Protein AF-A0A3B6GRS8-F1 (afdb_monomer)

Foldseek 3Di:
DVVVVVVVVVVVVVVVVVVVVVVVVVLLVLLLVLLVQLCPFVLLQFFPPHDPDDDDCPGPNLVSLLVDPNVVSNVVVQDPVNVNGGDPVSVCNSNVVSNVVVD

InterPro domains:
  IPR016140 Bifunctional inhibitor/plant lipid transfer protein/seed storage helical domain [PF14368] (27-86)

Mean predicted aligned error: 9.1 Å

Radius of gyration: 19.89 Å; Cα contacts (8 Å, |Δi|>4): 77; chains: 1; bounding box: 48×24×59 Å

Solvent-accessible surface area (backbone atoms only — not comparable to full-atom values): 5773 Å² total; per-residue (Å²): 133,63,65,65,58,54,49,50,52,52,51,50,53,50,53,50,50,54,51,49,51,54,50,49,53,50,53,52,53,50,14,49,50,51,42,51,50,46,57,66,57,28,36,64,46,24,26,60,93,40,69,97,54,80,76,56,76,88,38,68,34,39,51,54,63,54,68,51,87,37,64,74,60,19,63,74,62,58,45,75,72,51,56,71,44,43,28,67,71,40,41,53,48,55,52,51,59,43,58,57,74,78,114

Sequence (103 aa):
MASSKVMWVFCLLALLAFTSCSYHVRAEDHATKEKNEVMEYCKRYIFKNYGDQFPDPHRKCCQTVRESRHIHAMCQKFTHADLHKISLAKWAHVTYWFHRSRL

Structure (mmCIF, N/CA/C/O backbone):
data_AF-A0A3B6GRS8-F1
#
_entry.id   AF-A0A3B6GRS8-F1
#
loop_
_atom_site.group_PDB
_atom_site.id
_atom_site.type_symbol
_atom_site.label_atom_id
_atom_site.label_alt_id
_atom_site.label_comp_id
_atom_site.label_asym_id
_atom_site.label_entity_id
_atom_site.label_seq_id
_atom_site.pdbx_PDB_ins_code
_atom_site.Cartn_x
_atom_site.Cartn_y
_atom_site.Cartn_z
_atom_site.occupancy
_atom_site.B_iso_or_equiv
_atom_site.auth_seq_id
_atom_site.auth_comp_id
_atom_site.auth_asym_id
_atom_site.auth_atom_id
_atom_site.pdbx_PDB_model_num
ATOM 1 N N . MET A 1 1 ? -30.855 -14.911 42.870 1.00 51.75 1 MET A N 1
ATOM 2 C CA . MET A 1 1 ? -29.377 -14.984 42.740 1.00 51.75 1 MET A CA 1
ATOM 3 C C . MET A 1 1 ? -28.885 -15.244 41.298 1.00 51.75 1 MET A C 1
ATOM 5 O O . MET A 1 1 ? -27.698 -15.472 41.105 1.00 51.75 1 MET A O 1
ATOM 9 N N . ALA A 1 2 ? -29.755 -15.178 40.274 1.00 59.25 2 ALA A N 1
ATOM 10 C CA . ALA A 1 2 ? -29.374 -15.352 38.862 1.00 59.25 2 ALA A CA 1
ATOM 11 C C . ALA A 1 2 ? -28.991 -14.028 38.166 1.00 59.25 2 ALA A C 1
ATOM 13 O O . ALA A 1 2 ? -28.170 -14.013 37.255 1.00 59.25 2 ALA A O 1
ATOM 14 N N . SER A 1 3 ? -29.531 -12.903 38.641 1.00 62.69 3 SER A N 1
ATOM 15 C CA . SER A 1 3 ? -29.437 -11.598 37.979 1.00 62.69 3 SER A CA 1
ATOM 16 C C . SER A 1 3 ? -28.032 -10.980 38.003 1.00 62.69 3 SER A C 1
ATOM 18 O O . SER A 1 3 ? -27.646 -10.319 37.046 1.00 62.69 3 SER A O 1
ATOM 20 N N . SER A 1 4 ? -27.233 -11.225 39.052 1.00 71.44 4 SER A N 1
ATOM 21 C CA . SER A 1 4 ? -25.862 -10.690 39.149 1.00 71.44 4 SER A CA 1
ATOM 22 C C . SER A 1 4 ? -24.894 -11.373 38.182 1.00 71.44 4 SER A C 1
ATOM 24 O O . SER A 1 4 ? -24.056 -10.711 37.579 1.00 71.44 4 SER A O 1
ATOM 26 N N . LYS A 1 5 ? -25.045 -12.689 37.988 1.00 71.19 5 LYS A N 1
ATOM 27 C CA . LYS A 1 5 ? -24.245 -13.477 37.040 1.00 71.19 5 LYS A CA 1
ATOM 28 C C . LYS A 1 5 ? -24.554 -13.084 35.601 1.00 71.19 5 LYS A C 1
ATOM 30 O O . LYS A 1 5 ? -23.639 -12.869 34.817 1.00 71.19 5 LYS A O 1
ATOM 35 N N . VAL A 1 6 ? -25.839 -12.929 35.285 1.00 78.38 6 VAL A N 1
ATOM 36 C CA . VAL A 1 6 ? -26.294 -12.486 33.963 1.00 78.38 6 VAL A CA 1
ATOM 37 C C . VAL A 1 6 ? -25.793 -11.069 33.665 1.00 78.38 6 VAL A C 1
ATOM 39 O O . VAL A 1 6 ? -25.218 -10.843 32.605 1.00 78.38 6 VAL A O 1
ATOM 42 N N . MET A 1 7 ? -25.906 -10.138 34.618 1.00 84.38 7 MET A N 1
ATOM 43 C CA . MET A 1 7 ? -25.392 -8.773 34.457 1.00 84.38 7 MET A CA 1
ATOM 44 C C . MET A 1 7 ? -23.873 -8.736 34.246 1.00 84.38 7 MET A C 1
ATOM 46 O O . MET A 1 7 ? -23.398 -8.012 33.379 1.00 84.38 7 MET A O 1
ATOM 50 N N . TRP A 1 8 ? -23.111 -9.556 34.973 1.00 84.00 8 TRP A N 1
ATOM 51 C CA . TRP A 1 8 ? -21.660 -9.629 34.800 1.00 84.00 8 TRP A CA 1
ATOM 52 C C . TRP A 1 8 ? -21.260 -10.163 33.418 1.00 84.00 8 TRP A C 1
ATOM 54 O O . TRP A 1 8 ? -20.380 -9.596 32.774 1.00 84.00 8 TRP A O 1
ATOM 64 N N . VAL A 1 9 ? -21.954 -11.192 32.919 1.00 88.31 9 VAL A N 1
ATOM 65 C CA . VAL A 1 9 ? -21.744 -11.713 31.558 1.00 88.31 9 VAL A CA 1
ATOM 66 C C . VAL A 1 9 ? -22.053 -10.642 30.508 1.00 88.31 9 VAL A C 1
ATOM 68 O O . VAL A 1 9 ? -21.249 -10.439 29.601 1.00 88.31 9 VAL A O 1
ATOM 71 N N . PHE A 1 10 ? -23.156 -9.902 30.651 1.00 84.12 10 PHE A N 1
ATOM 72 C CA . PHE A 1 10 ? -23.469 -8.788 29.749 1.00 84.12 10 PHE A CA 1
ATOM 73 C C . PHE A 1 10 ? -22.417 -7.673 29.802 1.00 84.12 10 PHE A C 1
ATOM 75 O O . PHE A 1 10 ? -22.018 -7.171 28.753 1.00 84.12 10 PHE A O 1
ATOM 82 N N . CYS A 1 11 ? -21.913 -7.321 30.988 1.00 85.62 11 CYS A N 1
ATOM 83 C CA . CYS A 1 11 ? -20.825 -6.352 31.126 1.00 85.62 11 CYS A CA 1
ATOM 84 C C . CYS A 1 11 ? -19.540 -6.822 30.430 1.00 85.62 11 CYS A C 1
ATOM 86 O O . CYS A 1 11 ? -18.908 -6.033 29.731 1.00 85.62 11 CYS A O 1
ATOM 88 N N . LEU A 1 12 ? -19.164 -8.096 30.570 1.00 88.81 12 LEU A N 1
ATOM 89 C CA . LEU A 1 12 ? -17.996 -8.649 29.882 1.00 88.81 12 LEU A CA 1
ATOM 90 C C . LEU A 1 12 ? -18.166 -8.645 28.361 1.00 88.81 12 LEU A C 1
ATOM 92 O O . LEU A 1 12 ? -17.242 -8.262 27.649 1.00 88.81 12 LEU A O 1
ATOM 96 N N . LEU A 1 13 ? -19.346 -9.022 27.862 1.00 88.62 13 LEU A N 1
ATOM 97 C CA . LEU A 1 13 ? -19.649 -8.986 26.430 1.00 88.62 13 LEU A CA 1
ATOM 98 C C . LEU A 1 13 ? -19.590 -7.559 25.877 1.00 88.62 13 LEU A C 1
ATOM 100 O O . LEU A 1 13 ? -19.003 -7.340 24.819 1.00 88.62 13 LEU A O 1
ATOM 104 N N . ALA A 1 14 ? -20.129 -6.582 26.610 1.00 85.12 14 ALA A N 1
ATOM 105 C CA . ALA A 1 14 ? -20.045 -5.176 26.233 1.00 85.12 14 ALA A CA 1
ATOM 106 C C . ALA A 1 14 ? -18.585 -4.693 26.186 1.00 85.12 14 ALA A C 1
ATOM 108 O O . ALA A 1 14 ? -18.166 -4.110 25.189 1.00 85.12 14 ALA A O 1
ATOM 109 N N . LEU A 1 15 ? -17.779 -4.988 27.213 1.00 85.44 15 LEU A N 1
ATOM 110 C CA . LEU A 1 15 ? -16.356 -4.631 27.247 1.00 85.44 15 LEU A CA 1
ATOM 111 C C . LEU A 1 15 ? -15.565 -5.279 26.103 1.00 85.44 15 LEU A C 1
ATOM 113 O O . LEU A 1 15 ? -14.735 -4.614 25.483 1.00 85.44 15 LEU A O 1
ATOM 117 N N . LEU A 1 16 ? -15.838 -6.546 25.783 1.00 83.31 16 LEU A N 1
ATOM 118 C CA . LEU A 1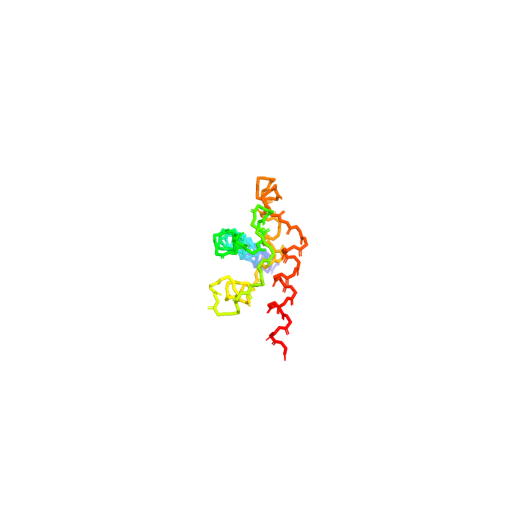 16 ? -15.224 -7.239 24.649 1.00 83.31 16 LEU A CA 1
ATOM 119 C C . LEU A 1 16 ? -15.605 -6.583 23.318 1.00 83.31 16 LEU A C 1
ATOM 121 O O . LEU A 1 16 ? -14.726 -6.344 22.489 1.00 83.31 16 LEU A O 1
ATOM 125 N N . ALA A 1 17 ? -16.880 -6.233 23.135 1.00 81.62 17 ALA A N 1
ATOM 126 C CA . ALA A 1 17 ? -17.358 -5.546 21.939 1.00 81.62 17 ALA A CA 1
ATOM 127 C C . ALA A 1 17 ? -16.695 -4.16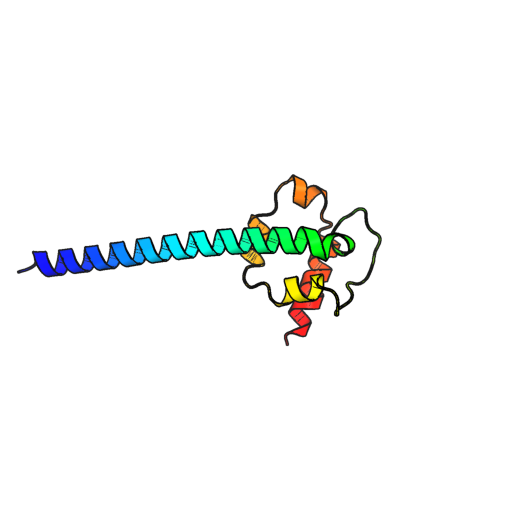8 21.772 1.00 81.62 17 ALA A C 1
ATOM 129 O O . ALA A 1 17 ? -16.145 -3.878 20.711 1.00 81.62 17 ALA A O 1
ATOM 130 N N . PHE A 1 18 ? -16.648 -3.348 22.828 1.00 77.12 18 PHE A N 1
ATOM 131 C CA . PHE A 1 18 ? -15.982 -2.039 22.786 1.00 77.12 18 PHE A CA 1
ATOM 132 C C . PHE A 1 18 ? -14.481 -2.152 22.509 1.00 77.12 18 PHE A C 1
ATOM 134 O O . PHE A 1 18 ? -13.931 -1.372 21.726 1.00 77.12 18 PHE A O 1
ATOM 141 N N . THR A 1 19 ? -13.815 -3.134 23.119 1.00 76.31 19 THR A N 1
ATOM 142 C CA . THR A 1 19 ? -12.383 -3.384 22.904 1.00 76.31 19 THR A CA 1
ATOM 143 C C . THR A 1 19 ? -12.113 -3.826 21.465 1.00 76.31 19 THR A C 1
ATOM 145 O O . THR A 1 19 ? -11.183 -3.325 20.834 1.00 76.31 19 THR A O 1
ATOM 148 N N . SER A 1 20 ? -12.958 -4.706 20.918 1.00 74.62 20 SER A N 1
ATOM 149 C CA . SER A 1 20 ? -12.883 -5.169 19.530 1.00 74.62 20 SER A CA 1
ATOM 150 C C . SER A 1 20 ? -13.109 -4.032 18.530 1.00 74.62 20 SER A C 1
ATOM 152 O O . SER A 1 20 ? -12.288 -3.841 17.633 1.00 74.62 20 SER A O 1
ATOM 154 N N . CYS A 1 21 ? -14.146 -3.210 18.724 1.00 66.69 21 CYS A N 1
ATOM 155 C CA . CYS A 1 21 ? -14.398 -2.041 17.881 1.00 66.69 21 CYS A CA 1
ATOM 156 C C . CYS A 1 21 ? -13.235 -1.044 17.930 1.00 66.69 21 CYS A C 1
ATOM 158 O O . CYS A 1 21 ? -12.781 -0.576 16.891 1.00 66.69 21 CYS A O 1
ATOM 160 N N . SER A 1 22 ? -12.702 -0.761 19.122 1.00 74.69 22 SER A N 1
ATOM 161 C CA . SER A 1 22 ? -11.560 0.149 19.284 1.00 74.69 22 SER A CA 1
ATOM 162 C C . SER A 1 22 ? -10.302 -0.377 18.590 1.00 74.69 22 SER A C 1
ATOM 164 O O . SER A 1 22 ? -9.548 0.389 17.989 1.00 74.69 22 SER A O 1
ATOM 166 N N . TYR A 1 23 ? -10.069 -1.690 18.658 1.00 76.44 23 TYR A N 1
ATOM 167 C CA . TYR A 1 23 ? -8.978 -2.342 17.942 1.00 76.44 23 TYR A CA 1
ATOM 168 C C . TYR A 1 23 ? -9.163 -2.257 16.423 1.00 76.44 23 TYR A C 1
ATOM 170 O O . TYR A 1 23 ? -8.211 -1.925 15.719 1.00 76.44 23 TYR A O 1
ATOM 178 N N . HIS A 1 24 ? -10.381 -2.496 15.927 1.00 76.00 24 HIS A N 1
ATOM 179 C CA . HIS A 1 24 ? -10.702 -2.387 14.505 1.00 76.00 24 HIS A CA 1
ATOM 180 C C . HIS A 1 24 ? -10.447 -0.973 13.979 1.00 76.00 24 HIS A C 1
ATOM 182 O O . HIS A 1 24 ? -9.714 -0.814 13.009 1.00 76.00 24 HIS A O 1
ATOM 188 N N . VAL A 1 25 ? -10.961 0.054 14.665 1.00 76.81 25 VAL A N 1
ATOM 189 C CA . VAL A 1 25 ? -10.746 1.462 14.288 1.00 76.81 25 VAL A CA 1
ATOM 190 C C . VAL A 1 25 ? -9.253 1.792 14.228 1.00 76.81 25 VAL A C 1
ATOM 192 O O . VAL A 1 25 ? -8.787 2.345 13.235 1.00 76.81 25 VAL A O 1
ATOM 195 N N . ARG A 1 26 ? -8.462 1.372 15.228 1.00 78.75 26 ARG A N 1
ATOM 196 C CA . ARG A 1 26 ? -7.001 1.558 15.182 1.00 78.75 26 ARG A CA 1
ATOM 197 C C . ARG A 1 26 ? -6.365 0.840 13.997 1.00 78.75 26 ARG A C 1
ATOM 199 O O . ARG A 1 26 ? -5.510 1.418 13.335 1.00 78.75 26 ARG A O 1
ATOM 206 N N . ALA A 1 27 ? -6.746 -0.406 13.725 1.00 78.62 27 ALA A N 1
ATOM 207 C CA . ALA A 1 27 ? -6.214 -1.157 12.591 1.00 78.62 27 ALA A CA 1
ATOM 208 C C . ALA A 1 27 ? -6.543 -0.477 11.249 1.00 78.62 27 ALA A C 1
ATOM 210 O O . ALA A 1 27 ? -5.697 -0.454 10.356 1.00 78.62 27 ALA A O 1
ATOM 211 N N . GLU A 1 28 ? -7.729 0.124 11.117 1.00 85.50 28 GLU A N 1
ATOM 212 C CA . GLU A 1 28 ? -8.116 0.904 9.939 1.00 85.50 28 GLU A CA 1
ATOM 213 C C . GLU A 1 28 ? -7.312 2.200 9.784 1.00 85.50 28 GLU A C 1
ATOM 215 O O . GLU A 1 28 ? -6.871 2.514 8.671 1.00 85.50 28 GLU A O 1
ATOM 220 N N . ASP A 1 29 ? -7.070 2.922 10.879 1.00 86.88 29 ASP A N 1
ATOM 221 C CA . ASP A 1 29 ? -6.217 4.115 10.885 1.00 86.88 29 ASP A CA 1
ATOM 222 C C . ASP A 1 29 ? -4.775 3.761 10.500 1.00 86.88 29 ASP A C 1
ATOM 224 O O . ASP A 1 29 ? -4.169 4.413 9.645 1.00 86.88 29 ASP A O 1
ATOM 228 N N . HIS A 1 30 ? -4.235 2.678 11.069 1.00 88.19 30 HIS A N 1
ATOM 229 C CA . HIS A 1 30 ? -2.907 2.171 10.729 1.00 88.19 30 HIS A CA 1
ATOM 230 C C . HIS A 1 30 ? -2.815 1.757 9.257 1.00 88.19 30 HIS A C 1
ATOM 232 O O . HIS A 1 30 ? -1.878 2.167 8.576 1.00 88.19 30 HIS A O 1
ATOM 238 N N . ALA A 1 31 ? -3.804 1.027 8.734 1.00 88.12 31 ALA A N 1
ATOM 239 C CA . ALA A 1 31 ? -3.853 0.642 7.324 1.00 88.12 31 ALA A CA 1
ATOM 240 C C . ALA A 1 31 ? -3.904 1.861 6.387 1.00 88.12 31 ALA A C 1
ATOM 242 O O . ALA A 1 31 ? -3.246 1.884 5.345 1.00 88.12 31 ALA A O 1
ATOM 243 N N . THR A 1 32 ? -4.651 2.901 6.766 1.00 90.75 32 THR A N 1
ATOM 244 C CA . THR A 1 32 ? -4.741 4.153 6.000 1.00 90.75 32 THR A CA 1
ATOM 245 C C . THR A 1 32 ? -3.418 4.918 6.021 1.00 90.75 32 THR A C 1
ATOM 247 O O . THR A 1 32 ? -2.988 5.454 4.996 1.00 90.75 32 THR A O 1
ATOM 250 N N . LYS A 1 33 ? -2.735 4.941 7.169 1.00 91.31 33 LYS A N 1
ATOM 251 C CA . LYS A 1 3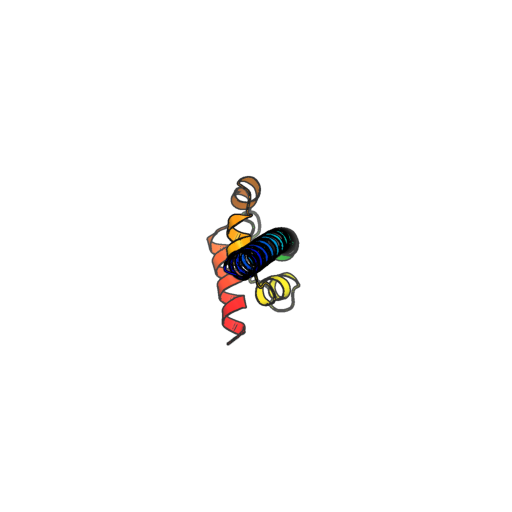3 ? -1.404 5.537 7.298 1.00 91.31 33 LYS A CA 1
ATOM 252 C C . LYS A 1 33 ? -0.373 4.796 6.444 1.00 91.31 33 LYS A C 1
ATOM 254 O O . LYS A 1 33 ? 0.301 5.436 5.639 1.00 91.31 33 LYS A O 1
ATOM 259 N N . GLU A 1 34 ? -0.301 3.470 6.556 1.00 89.94 34 GLU A N 1
ATOM 260 C CA . GLU A 1 34 ? 0.609 2.635 5.758 1.00 89.94 34 GL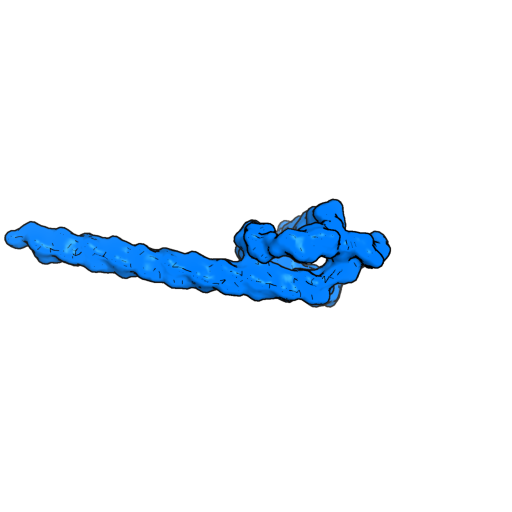U A CA 1
ATOM 261 C C . GLU A 1 34 ? 0.352 2.815 4.252 1.00 89.94 34 GLU A C 1
ATOM 263 O O . GLU A 1 34 ? 1.302 2.991 3.488 1.00 89.94 34 GLU A O 1
ATOM 268 N N . LYS A 1 35 ? -0.920 2.897 3.823 1.00 92.00 35 LYS A N 1
ATOM 269 C CA . LYS A 1 35 ? -1.287 3.223 2.432 1.00 92.00 35 LYS A CA 1
ATOM 270 C C . LYS A 1 35 ? -0.615 4.509 1.968 1.00 92.00 35 LYS A C 1
ATOM 272 O O . LYS A 1 35 ? -0.025 4.548 0.892 1.00 92.00 35 LYS A O 1
ATOM 277 N N . ASN A 1 36 ? -0.738 5.577 2.751 1.00 92.62 36 ASN A N 1
ATOM 278 C CA . ASN A 1 36 ? -0.213 6.886 2.378 1.00 92.62 36 ASN A CA 1
ATOM 279 C C . ASN A 1 36 ? 1.322 6.889 2.339 1.00 92.62 36 ASN A C 1
ATOM 281 O O . ASN A 1 36 ? 1.906 7.469 1.425 1.00 92.62 36 ASN A O 1
ATOM 285 N N . GLU A 1 37 ? 1.975 6.193 3.270 1.00 92.06 37 GLU A N 1
ATOM 286 C CA . GLU A 1 37 ? 3.433 6.030 3.275 1.00 92.06 37 GLU A CA 1
ATOM 287 C C . GLU A 1 37 ? 3.928 5.235 2.061 1.00 92.06 37 GLU A C 1
ATOM 289 O O . GLU A 1 37 ? 4.885 5.648 1.407 1.00 92.06 37 GLU A O 1
ATOM 294 N N . VAL A 1 38 ? 3.248 4.142 1.700 1.00 90.06 38 VAL A N 1
ATOM 295 C CA . VAL A 1 38 ? 3.538 3.380 0.476 1.00 90.06 38 VAL A CA 1
ATOM 296 C C . VAL A 1 38 ? 3.348 4.259 -0.756 1.00 90.06 38 VAL A C 1
ATOM 298 O O . VAL A 1 38 ? 4.232 4.317 -1.611 1.00 90.06 38 VAL A O 1
ATOM 301 N N . MET A 1 39 ? 2.235 4.987 -0.844 1.00 91.19 39 MET A N 1
ATOM 302 C CA . MET A 1 39 ? 1.974 5.887 -1.968 1.00 91.19 39 MET A CA 1
ATOM 303 C C . MET A 1 39 ? 3.046 6.966 -2.112 1.00 91.19 39 MET A C 1
ATOM 305 O O . MET A 1 39 ? 3.382 7.320 -3.237 1.00 91.19 39 MET A O 1
ATOM 309 N N . GLU A 1 40 ? 3.615 7.462 -1.014 1.00 91.75 40 GLU A N 1
ATOM 310 C CA . GLU A 1 40 ? 4.646 8.498 -1.067 1.00 91.75 40 GLU A CA 1
ATOM 311 C C . GLU A 1 40 ? 6.047 7.932 -1.338 1.00 91.75 40 GLU A C 1
ATOM 313 O O . GLU A 1 40 ? 6.752 8.401 -2.236 1.00 91.75 40 GLU A O 1
ATOM 318 N N . TYR A 1 41 ? 6.461 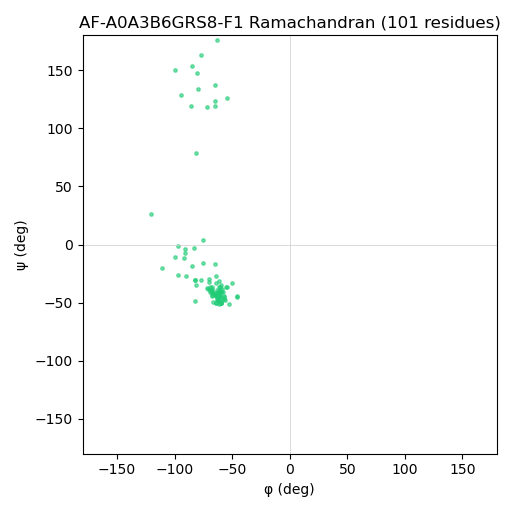6.898 -0.603 1.00 89.75 41 TYR A N 1
ATOM 319 C CA . TYR A 1 41 ? 7.825 6.370 -0.678 1.00 89.75 41 TYR A CA 1
ATOM 320 C C . TYR A 1 41 ? 8.035 5.404 -1.841 1.00 89.75 41 TYR A C 1
ATOM 322 O O . TYR A 1 41 ? 9.135 5.350 -2.398 1.00 89.75 41 TYR A O 1
ATOM 330 N N . CYS A 1 42 ? 6.997 4.670 -2.245 1.00 88.19 42 CYS A N 1
ATOM 331 C CA . CYS A 1 42 ? 7.074 3.680 -3.314 1.00 88.19 42 CYS A CA 1
ATOM 332 C C . CYS A 1 42 ? 6.611 4.194 -4.679 1.00 88.19 42 CYS A C 1
ATOM 334 O O . CYS A 1 42 ? 6.721 3.442 -5.646 1.00 88.19 42 CYS A O 1
ATOM 336 N N . LYS A 1 43 ? 6.154 5.452 -4.814 1.00 89.56 43 LYS A N 1
ATOM 337 C CA . LYS A 1 43 ? 5.598 5.999 -6.074 1.00 89.56 43 LYS A CA 1
ATOM 338 C C . LYS A 1 43 ? 6.417 5.685 -7.322 1.00 89.56 43 LYS A C 1
ATOM 340 O O . LYS A 1 43 ? 5.858 5.253 -8.322 1.00 89.56 43 LYS A O 1
ATOM 345 N N . ARG A 1 44 ? 7.746 5.821 -7.252 1.00 86.88 44 ARG A N 1
ATOM 346 C CA . ARG A 1 44 ? 8.646 5.547 -8.389 1.00 86.88 44 ARG A CA 1
ATOM 347 C C . ARG A 1 44 ? 8.651 4.085 -8.835 1.00 86.88 44 ARG A C 1
ATOM 349 O O . ARG A 1 44 ? 8.929 3.817 -9.995 1.00 86.88 44 ARG A O 1
ATOM 356 N N . TYR A 1 45 ? 8.357 3.167 -7.922 1.00 86.25 45 TYR A N 1
ATOM 357 C CA . TYR A 1 45 ? 8.376 1.733 -8.178 1.00 86.25 45 TYR A CA 1
ATOM 358 C C . TYR A 1 45 ? 7.003 1.181 -8.506 1.00 86.25 45 TYR A C 1
ATOM 360 O O . TYR A 1 45 ? 6.940 0.173 -9.186 1.00 86.25 45 TYR A O 1
ATOM 368 N N . ILE A 1 46 ? 5.920 1.813 -8.044 1.00 88.56 46 ILE A N 1
ATOM 369 C CA . ILE A 1 46 ? 4.569 1.248 -8.159 1.00 88.56 46 ILE A CA 1
ATOM 370 C C . ILE A 1 46 ? 3.680 2.012 -9.142 1.00 88.56 46 ILE A C 1
ATOM 372 O O . ILE A 1 46 ? 2.698 1.445 -9.605 1.00 88.56 46 ILE A O 1
ATOM 376 N N . PHE A 1 47 ? 3.973 3.273 -9.485 1.00 91.19 47 PHE A N 1
ATOM 377 C CA . PHE A 1 47 ? 3.125 4.033 -10.411 1.00 91.19 47 PHE A CA 1
ATOM 378 C C . PHE A 1 47 ? 3.398 3.677 -11.877 1.00 91.19 47 PHE A C 1
ATOM 380 O O . PHE A 1 47 ? 4.529 3.407 -12.277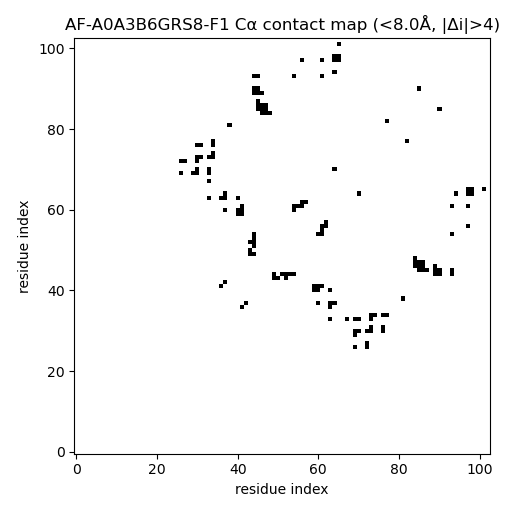 1.00 91.19 47 PHE A O 1
ATOM 387 N N . LYS A 1 48 ? 2.343 3.740 -12.696 1.00 89.62 48 LYS A N 1
ATOM 388 C CA . LYS A 1 48 ? 2.364 3.425 -14.136 1.00 89.62 48 LYS A CA 1
ATOM 389 C C . LYS A 1 48 ? 3.311 4.321 -14.935 1.00 89.62 48 LYS A C 1
ATOM 391 O O . LYS A 1 48 ? 3.957 3.847 -15.857 1.00 89.62 48 LYS A O 1
ATOM 396 N N . ASN A 1 49 ? 3.399 5.598 -14.563 1.00 88.19 49 ASN A N 1
ATOM 397 C CA . ASN A 1 49 ? 4.089 6.625 -15.354 1.00 88.19 49 ASN A CA 1
ATOM 398 C C . ASN A 1 49 ? 5.608 6.671 -15.129 1.00 88.19 49 ASN A C 1
ATOM 400 O O . ASN A 1 49 ? 6.291 7.480 -15.749 1.00 88.19 49 ASN A O 1
ATOM 404 N N . TYR A 1 50 ? 6.140 5.847 -14.227 1.00 82.62 50 TYR A N 1
ATOM 405 C CA . TYR A 1 50 ? 7.580 5.727 -14.021 1.00 82.62 50 TYR A CA 1
ATOM 406 C C . TYR A 1 50 ? 8.096 4.487 -14.746 1.00 82.62 50 TYR A C 1
ATOM 408 O O . TYR A 1 50 ? 7.360 3.513 -14.903 1.00 82.62 50 TYR A O 1
ATOM 416 N N . GLY A 1 51 ? 9.354 4.525 -15.188 1.00 74.38 51 GLY A N 1
ATOM 417 C CA . GLY A 1 51 ? 10.001 3.400 -15.867 1.00 74.38 51 GLY A CA 1
ATOM 418 C C . GLY A 1 51 ? 10.132 2.152 -14.988 1.00 74.38 51 GLY A C 1
ATOM 419 O O . GLY A 1 51 ? 9.782 2.147 -13.804 1.00 74.38 51 GLY A O 1
ATOM 420 N N . ASP A 1 52 ? 10.634 1.072 -15.574 1.00 67.19 52 ASP A N 1
ATOM 421 C CA . ASP A 1 52 ? 10.846 -0.198 -14.876 1.00 67.19 52 ASP A CA 1
ATOM 422 C C . ASP A 1 52 ? 12.151 -0.146 -14.083 1.00 67.19 52 ASP A C 1
ATOM 424 O O . ASP A 1 52 ? 13.207 -0.606 -14.506 1.00 67.19 52 ASP A O 1
ATOM 428 N N . GLN A 1 53 ? 12.082 0.507 -12.924 1.00 68.19 53 GLN A N 1
ATOM 429 C CA . GLN A 1 53 ? 13.179 0.563 -11.969 1.00 68.19 53 GLN A CA 1
ATOM 430 C C . GLN A 1 53 ? 12.997 -0.545 -10.939 1.00 68.19 53 GLN A C 1
ATOM 432 O O . GLN A 1 53 ? 11.939 -0.659 -10.316 1.00 68.19 53 GLN A O 1
ATOM 437 N N . PHE A 1 54 ? 14.042 -1.344 -10.733 1.00 66.81 54 PHE A N 1
ATOM 438 C CA . PHE A 1 54 ? 14.064 -2.287 -9.624 1.00 66.81 54 PHE A CA 1
ATOM 439 C C . PHE A 1 54 ? 14.066 -1.523 -8.297 1.00 66.81 54 PHE A C 1
ATOM 441 O O . PHE A 1 54 ? 14.762 -0.507 -8.168 1.00 66.81 54 PHE A O 1
ATOM 448 N N . PRO A 1 55 ? 13.270 -1.972 -7.314 1.00 67.00 55 PRO A N 1
ATOM 449 C CA . PRO A 1 55 ? 13.180 -1.278 -6.053 1.00 67.00 55 PRO A CA 1
ATOM 450 C C . PRO A 1 55 ? 14.479 -1.503 -5.276 1.00 67.00 55 PRO A C 1
ATOM 452 O O . PRO A 1 55 ? 14.864 -2.628 -4.971 1.00 67.00 55 PRO A O 1
ATOM 455 N N . ASP A 1 56 ? 15.180 -0.404 -5.008 1.00 70.44 56 ASP A N 1
ATOM 456 C CA . ASP A 1 56 ? 16.428 -0.408 -4.254 1.00 70.44 56 ASP A CA 1
ATOM 457 C C . ASP A 1 56 ? 16.134 -0.874 -2.814 1.00 70.44 56 ASP A C 1
ATOM 459 O O . ASP A 1 56 ? 15.336 -0.228 -2.117 1.00 70.44 56 ASP A O 1
ATOM 463 N N . PRO A 1 57 ? 16.737 -1.989 -2.358 1.00 65.31 57 PRO A N 1
ATOM 464 C CA . PRO A 1 57 ? 16.425 -2.596 -1.069 1.00 65.31 57 PRO A CA 1
ATOM 465 C C . PRO A 1 57 ? 16.799 -1.711 0.125 1.00 65.31 57 PRO A C 1
ATOM 467 O O . PRO A 1 57 ? 16.278 -1.936 1.216 1.00 65.31 57 PRO A O 1
ATOM 470 N N . HIS A 1 58 ? 17.645 -0.693 -0.065 1.00 64.06 58 HIS A N 1
ATOM 471 C CA . HIS A 1 58 ? 18.039 0.249 0.985 1.00 64.06 58 HIS A CA 1
ATOM 472 C C . HIS A 1 58 ? 17.141 1.487 1.059 1.00 64.06 58 HIS A C 1
ATOM 474 O O . HIS A 1 58 ? 17.316 2.335 1.935 1.00 64.06 58 HIS A O 1
ATOM 480 N N . ARG A 1 59 ? 16.166 1.631 0.152 1.00 78.00 59 ARG A N 1
ATOM 481 C CA . ARG A 1 59 ? 15.262 2.783 0.173 1.00 78.00 59 ARG A CA 1
ATOM 482 C C . ARG A 1 59 ? 14.095 2.584 1.117 1.00 78.00 59 ARG A C 1
ATOM 484 O O . ARG A 1 59 ? 13.586 1.485 1.311 1.00 78.00 59 ARG A O 1
ATOM 491 N N . LYS A 1 60 ? 13.589 3.720 1.595 1.00 84.44 60 LYS A N 1
ATOM 492 C CA . LYS A 1 60 ? 12.455 3.820 2.516 1.00 84.44 60 LYS A CA 1
ATOM 493 C C . LYS A 1 60 ? 11.226 3.016 2.074 1.00 84.44 60 LYS A C 1
ATOM 495 O O . LYS A 1 60 ? 10.567 2.431 2.916 1.00 84.44 60 LYS A O 1
ATOM 500 N N . CYS A 1 61 ? 10.975 2.895 0.766 1.00 85.50 61 CYS A N 1
ATOM 501 C CA . CYS A 1 61 ? 9.911 2.035 0.235 1.00 85.50 61 CYS A CA 1
ATOM 502 C C . CYS A 1 61 ? 10.035 0.563 0.677 1.00 85.50 61 CYS A C 1
ATOM 504 O O . CYS A 1 61 ? 9.057 -0.018 1.137 1.00 85.50 61 CYS A O 1
ATOM 506 N N . CYS A 1 62 ? 11.228 -0.031 0.564 1.00 83.56 62 CYS A N 1
ATOM 507 C CA . CYS A 1 62 ? 11.486 -1.410 0.987 1.00 83.56 62 CYS A CA 1
ATOM 508 C C . CYS A 1 62 ? 11.191 -1.584 2.477 1.00 83.56 62 CYS A C 1
ATOM 510 O O . CYS A 1 62 ? 10.472 -2.502 2.867 1.00 83.56 62 CYS A O 1
ATOM 512 N N . GLN A 1 63 ? 11.703 -0.661 3.296 1.00 83.69 63 GLN A N 1
ATOM 513 C CA . GLN A 1 63 ? 11.489 -0.667 4.737 1.00 83.69 63 GLN A CA 1
ATOM 514 C C . GLN A 1 63 ? 9.996 -0.583 5.080 1.00 83.69 63 GLN A C 1
ATOM 516 O O . GLN A 1 63 ? 9.491 -1.446 5.790 1.00 83.69 63 GLN A O 1
ATOM 521 N N . THR A 1 64 ? 9.274 0.382 4.503 1.00 85.44 64 THR A N 1
ATOM 522 C CA . THR A 1 64 ? 7.829 0.553 4.714 1.00 85.44 64 THR A CA 1
ATOM 523 C C . THR A 1 64 ? 7.045 -0.708 4.342 1.00 85.44 64 THR A C 1
ATOM 525 O O . THR A 1 64 ? 6.183 -1.138 5.102 1.00 85.44 64 THR A O 1
ATOM 528 N N . VAL A 1 65 ? 7.357 -1.346 3.208 1.00 85.19 65 VAL A N 1
ATOM 529 C CA . VAL A 1 65 ? 6.658 -2.569 2.774 1.00 85.19 65 VAL A CA 1
ATOM 530 C C . VAL A 1 65 ? 7.016 -3.775 3.653 1.00 85.19 65 VAL A C 1
ATOM 532 O O . VAL A 1 65 ? 6.137 -4.573 3.962 1.00 85.19 65 VAL A O 1
ATOM 535 N N . ARG A 1 66 ? 8.274 -3.917 4.093 1.00 83.31 66 ARG A N 1
ATOM 536 C CA . ARG A 1 66 ? 8.704 -5.013 4.986 1.00 83.31 66 ARG A CA 1
ATOM 537 C C . ARG A 1 66 ? 8.134 -4.904 6.396 1.00 83.31 66 ARG A C 1
ATOM 539 O O . ARG A 1 66 ? 7.835 -5.922 7.023 1.00 83.31 66 ARG A O 1
ATOM 546 N N . GLU A 1 67 ? 8.060 -3.687 6.918 1.00 84.06 67 GLU A N 1
ATOM 547 C CA . GLU A 1 67 ? 7.622 -3.419 8.288 1.00 84.06 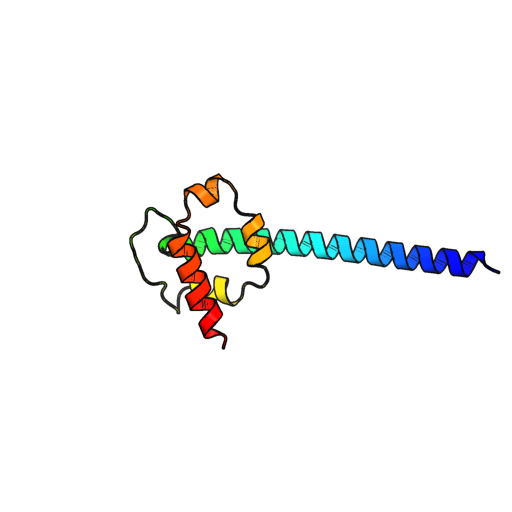67 GLU A CA 1
ATOM 548 C C . GLU A 1 67 ? 6.099 -3.328 8.412 1.00 84.06 67 GLU A C 1
ATOM 550 O O . GLU A 1 67 ? 5.578 -3.520 9.514 1.00 84.06 67 GLU A O 1
ATOM 555 N N . SER A 1 68 ? 5.391 -3.109 7.297 1.00 83.62 68 SER A N 1
ATOM 556 C CA . SER A 1 68 ? 3.930 -3.072 7.253 1.00 83.62 68 SER A CA 1
ATOM 557 C C . SER A 1 68 ? 3.327 -4.350 7.834 1.00 83.62 68 SER A C 1
ATOM 559 O O . SER A 1 68 ? 3.645 -5.474 7.432 1.00 83.62 68 SER A O 1
ATOM 561 N N . ARG A 1 69 ? 2.427 -4.167 8.805 1.00 83.44 69 ARG A N 1
ATOM 562 C CA . ARG A 1 69 ? 1.656 -5.262 9.420 1.00 83.44 69 ARG A CA 1
ATOM 563 C C . ARG A 1 69 ? 0.252 -5.365 8.842 1.00 83.44 69 ARG A C 1
ATOM 565 O O . ARG A 1 69 ? -0.435 -6.354 9.090 1.00 83.44 69 ARG A O 1
ATOM 572 N N . HIS A 1 70 ? -0.166 -4.367 8.067 1.00 83.56 70 HIS A N 1
ATOM 573 C CA . HIS A 1 70 ? -1.535 -4.221 7.601 1.00 83.56 70 HIS A CA 1
ATOM 574 C C . HIS A 1 70 ? -1.648 -4.222 6.072 1.00 83.56 70 HIS A C 1
ATOM 576 O O . HIS A 1 70 ? -2.643 -3.719 5.565 1.00 83.56 70 HIS A O 1
ATOM 582 N N . ILE A 1 71 ? -0.717 -4.845 5.326 1.00 80.88 71 ILE A N 1
ATOM 583 C CA . ILE A 1 71 ? -0.755 -4.920 3.845 1.00 80.88 71 ILE A CA 1
ATOM 584 C C . ILE A 1 71 ? -2.145 -5.306 3.315 1.00 80.88 71 ILE A C 1
ATOM 586 O O . ILE A 1 71 ? -2.648 -4.677 2.387 1.00 80.88 71 ILE A O 1
ATOM 590 N N . HIS A 1 72 ? -2.793 -6.315 3.907 1.00 82.88 72 HIS A N 1
ATOM 591 C CA . HIS A 1 72 ? -4.103 -6.771 3.435 1.00 82.88 72 HIS A CA 1
ATOM 592 C C . HIS A 1 72 ? -5.211 -5.730 3.670 1.00 82.88 72 HIS A C 1
ATOM 594 O O . HIS A 1 72 ? -6.005 -5.457 2.772 1.00 82.88 72 HIS A O 1
ATOM 600 N N . ALA A 1 73 ? -5.234 -5.100 4.848 1.00 85.62 73 ALA A N 1
ATOM 601 C CA . ALA A 1 73 ? -6.187 -4.036 5.164 1.00 85.62 73 ALA A CA 1
ATOM 602 C C . ALA A 1 73 ? -5.898 -2.760 4.353 1.00 85.62 73 ALA A C 1
ATOM 604 O O . ALA A 1 73 ? -6.815 -2.103 3.871 1.00 85.62 73 ALA A O 1
ATOM 605 N N . MET A 1 74 ? -4.623 -2.444 4.127 1.00 86.44 74 MET A N 1
ATOM 606 C CA . MET A 1 74 ? -4.163 -1.335 3.295 1.00 86.44 74 MET A CA 1
ATOM 607 C C . MET A 1 74 ? -4.661 -1.477 1.853 1.00 86.44 74 MET A C 1
ATOM 609 O O . MET A 1 74 ? -5.114 -0.491 1.273 1.00 86.44 74 MET A O 1
ATOM 613 N N . CYS A 1 75 ? -4.645 -2.693 1.292 1.00 85.31 75 CYS A N 1
ATOM 614 C CA . CYS A 1 75 ? -5.172 -2.952 -0.049 1.00 85.31 75 CYS A CA 1
ATOM 615 C C . CYS A 1 75 ? -6.637 -2.508 -0.204 1.00 85.31 75 CYS A C 1
ATOM 617 O O . CYS A 1 75 ? -7.006 -1.977 -1.248 1.00 85.31 75 CYS A O 1
ATOM 619 N N . GLN A 1 76 ? -7.454 -2.664 0.842 1.00 88.44 76 GLN A N 1
ATOM 620 C CA . GLN A 1 76 ? -8.860 -2.242 0.846 1.00 88.44 76 GLN A CA 1
ATOM 621 C C . GLN A 1 76 ? -9.038 -0.723 0.987 1.00 88.44 76 GLN A C 1
ATOM 623 O O . GLN A 1 76 ? -10.117 -0.202 0.721 1.00 88.44 76 GLN A O 1
ATOM 628 N N . LYS A 1 77 ? -7.992 0.004 1.401 1.00 91.06 77 LYS A N 1
ATOM 629 C CA . LYS A 1 77 ? -8.018 1.463 1.572 1.00 91.06 77 LYS A CA 1
ATOM 630 C C . LYS A 1 77 ? -7.583 2.228 0.319 1.00 91.06 77 LYS A C 1
ATOM 632 O O . LYS A 1 77 ? -7.693 3.455 0.306 1.00 91.06 77 LYS A O 1
ATOM 637 N N . PHE A 1 78 ? -7.087 1.559 -0.727 1.00 90.06 78 PHE A N 1
ATOM 638 C CA . PHE A 1 78 ? -6.772 2.230 -1.991 1.00 90.06 78 PHE A CA 1
ATOM 639 C C . PHE A 1 78 ? -8.035 2.777 -2.651 1.00 90.06 78 PHE A C 1
ATOM 641 O O . PHE A 1 78 ? -8.982 2.051 -2.941 1.00 90.06 78 PHE A O 1
ATOM 648 N N . THR A 1 79 ? -8.026 4.079 -2.919 1.00 93.00 79 THR A N 1
ATOM 649 C CA . THR A 1 79 ? -9.117 4.738 -3.640 1.00 93.00 79 THR A CA 1
ATOM 650 C C . THR A 1 79 ? -9.032 4.441 -5.137 1.00 93.00 79 THR A C 1
ATOM 652 O O . THR A 1 79 ? -7.970 4.091 -5.655 1.00 93.00 79 THR A O 1
ATOM 655 N N . HIS A 1 80 ? -10.116 4.676 -5.882 1.00 92.62 80 HIS A N 1
ATOM 656 C CA . HIS A 1 80 ? -10.080 4.607 -7.350 1.00 92.62 80 HIS A CA 1
ATOM 657 C C . HIS A 1 80 ? -8.985 5.508 -7.951 1.00 92.62 80 HIS A C 1
ATOM 659 O O . HIS A 1 80 ? -8.317 5.122 -8.909 1.00 92.62 80 HIS A O 1
ATOM 665 N N . ALA A 1 81 ? -8.752 6.684 -7.359 1.00 92.56 81 ALA A N 1
ATOM 666 C CA . ALA A 1 81 ? -7.695 7.596 -7.786 1.00 92.56 81 ALA A CA 1
ATOM 667 C C . ALA A 1 81 ? -6.286 7.030 -7.531 1.00 92.56 81 ALA A C 1
ATOM 669 O O . ALA A 1 81 ? -5.387 7.232 -8.350 1.00 92.56 81 ALA A O 1
ATOM 670 N N . ASP A 1 82 ? -6.090 6.303 -6.427 1.00 92.56 82 ASP A N 1
ATOM 671 C CA . ASP A 1 82 ? -4.830 5.613 -6.141 1.00 92.56 82 ASP A CA 1
ATOM 672 C C . ASP A 1 82 ? -4.599 4.478 -7.151 1.00 92.56 82 ASP A C 1
ATOM 674 O O . ASP A 1 82 ? -3.550 4.418 -7.795 1.00 92.56 82 ASP A O 1
ATOM 678 N N . LEU A 1 83 ? -5.611 3.630 -7.366 1.00 90.75 83 LEU A N 1
ATOM 679 C CA . LEU A 1 83 ? -5.556 2.504 -8.305 1.00 90.75 83 LEU A CA 1
ATOM 680 C C . LEU A 1 83 ? -5.325 2.953 -9.755 1.00 90.75 83 LEU A C 1
ATOM 682 O O . LEU A 1 83 ? -4.659 2.265 -10.529 1.00 90.75 83 LEU A O 1
ATOM 686 N N . HIS A 1 84 ? -5.812 4.137 -10.132 1.00 93.31 84 HIS A N 1
ATOM 687 C CA . HIS A 1 84 ? -5.533 4.699 -11.450 1.00 93.31 84 HIS A CA 1
ATOM 688 C C . HIS A 1 84 ? -4.037 4.995 -11.651 1.00 93.31 84 HIS A C 1
ATOM 690 O O . HIS A 1 84 ? -3.526 4.823 -12.761 1.00 93.31 84 HIS A O 1
ATOM 696 N N . LYS A 1 85 ? -3.321 5.381 -10.586 1.00 92.81 85 LYS A N 1
ATOM 697 C CA . LYS A 1 85 ? -1.879 5.679 -10.613 1.00 92.81 85 LYS A CA 1
ATOM 698 C C . LYS A 1 85 ? -1.018 4.420 -10.534 1.00 92.81 85 LYS A C 1
ATOM 700 O O . LYS A 1 85 ? 0.042 4.390 -11.153 1.00 92.81 85 LYS A O 1
ATOM 705 N N . ILE A 1 86 ? -1.448 3.402 -9.788 1.00 90.69 86 ILE A N 1
ATOM 706 C CA . ILE A 1 86 ? -0.665 2.191 -9.493 1.00 90.69 86 ILE A CA 1
ATOM 707 C C . ILE A 1 86 ? -0.693 1.195 -10.662 1.00 90.69 86 ILE A C 1
ATOM 709 O O . ILE A 1 86 ? -1.745 0.865 -11.202 1.00 90.69 86 ILE A O 1
ATOM 713 N N . SER A 1 87 ? 0.467 0.658 -11.033 1.00 90.81 87 SER A N 1
ATOM 714 C CA . SER A 1 87 ? 0.583 -0.540 -11.863 1.00 90.81 87 SER A CA 1
ATOM 715 C C . SER A 1 87 ? 0.516 -1.784 -10.978 1.00 90.81 87 SER A C 1
ATOM 717 O O . SER A 1 87 ? 1.377 -1.986 -10.121 1.00 90.81 87 SER A O 1
ATOM 719 N N . LEU A 1 88 ? -0.487 -2.640 -11.202 1.00 86.88 88 LEU A N 1
ATOM 720 C CA . LEU A 1 88 ? -0.670 -3.881 -10.437 1.00 86.88 88 LEU A CA 1
ATOM 721 C C . LEU A 1 88 ? 0.534 -4.822 -10.554 1.00 86.88 88 LEU A C 1
ATOM 723 O O . LEU A 1 88 ? 0.957 -5.390 -9.553 1.00 86.88 88 LEU A O 1
ATOM 727 N N . ALA A 1 89 ? 1.119 -4.944 -11.749 1.00 86.31 89 ALA A N 1
ATOM 728 C CA . ALA A 1 89 ? 2.297 -5.781 -11.968 1.00 86.31 89 ALA A CA 1
ATOM 729 C C . ALA A 1 89 ? 3.496 -5.289 -11.144 1.00 86.31 89 ALA A C 1
ATOM 731 O O . ALA A 1 89 ? 4.170 -6.073 -10.478 1.00 86.31 89 ALA A O 1
ATOM 732 N N . LYS A 1 90 ? 3.716 -3.971 -11.123 1.00 87.44 90 LYS A N 1
ATOM 733 C CA . LYS A 1 90 ? 4.794 -3.363 -10.339 1.00 87.44 90 LYS A CA 1
ATOM 734 C C . LYS A 1 90 ? 4.558 -3.483 -8.837 1.00 87.44 90 LYS A C 1
ATOM 736 O O . LYS A 1 90 ? 5.484 -3.785 -8.088 1.00 87.44 90 LYS A O 1
ATOM 741 N N . TRP A 1 91 ? 3.315 -3.288 -8.403 1.00 86.69 91 TRP A N 1
ATOM 742 C CA . TRP A 1 91 ? 2.919 -3.480 -7.012 1.00 86.69 91 TRP A CA 1
ATOM 743 C C . TRP A 1 91 ? 3.169 -4.915 -6.543 1.00 86.69 91 TRP A C 1
ATOM 745 O O . TRP A 1 91 ? 3.835 -5.114 -5.530 1.00 86.69 91 TRP A O 1
ATOM 755 N N . ALA A 1 92 ? 2.704 -5.906 -7.310 1.00 85.56 92 ALA A N 1
ATOM 756 C CA . ALA A 1 92 ? 2.918 -7.320 -7.017 1.00 85.56 92 ALA A CA 1
ATOM 757 C C . ALA A 1 92 ? 4.410 -7.670 -6.949 1.00 85.56 92 ALA A C 1
ATOM 759 O O . ALA A 1 92 ? 4.834 -8.429 -6.085 1.00 85.56 92 ALA A O 1
ATOM 760 N N . HIS A 1 93 ? 5.221 -7.077 -7.824 1.00 83.12 93 HIS A N 1
ATOM 761 C CA . HIS A 1 93 ? 6.664 -7.258 -7.800 1.00 83.12 93 HIS A CA 1
ATOM 762 C C . HIS A 1 93 ? 7.283 -6.701 -6.506 1.00 83.12 93 HIS A C 1
ATOM 764 O O . HIS A 1 93 ? 7.989 -7.417 -5.803 1.00 83.12 93 HIS A O 1
ATOM 770 N N . VAL A 1 94 ? 6.975 -5.455 -6.132 1.00 82.06 94 VAL A N 1
ATOM 771 C CA . VAL A 1 94 ? 7.476 -4.828 -4.894 1.00 82.06 94 VAL A CA 1
ATOM 772 C C . VAL A 1 94 ? 7.102 -5.644 -3.652 1.00 82.06 94 VAL A C 1
ATOM 774 O O . VAL A 1 94 ? 7.961 -5.916 -2.814 1.00 82.06 94 VAL A O 1
ATOM 777 N N . THR A 1 95 ? 5.845 -6.076 -3.534 1.00 81.38 95 THR A N 1
ATOM 778 C CA . THR A 1 95 ? 5.396 -6.855 -2.372 1.00 81.38 95 THR A CA 1
ATOM 779 C C . THR A 1 95 ? 6.005 -8.253 -2.344 1.00 81.38 95 THR A C 1
ATOM 781 O O . THR A 1 95 ? 6.446 -8.698 -1.285 1.00 81.38 95 THR A O 1
ATOM 784 N N . TYR A 1 96 ? 6.110 -8.924 -3.493 1.00 78.94 96 TYR A N 1
ATOM 785 C CA . TYR A 1 96 ? 6.738 -10.239 -3.599 1.00 78.94 96 TYR A CA 1
ATOM 786 C C . TYR A 1 96 ? 8.213 -10.215 -3.186 1.00 78.94 96 TYR A C 1
ATOM 788 O O . TYR A 1 96 ? 8.633 -11.000 -2.334 1.00 78.94 96 TYR A O 1
ATOM 796 N N . TRP A 1 97 ? 8.996 -9.293 -3.752 1.00 69.69 97 TRP A N 1
ATOM 797 C CA . TRP A 1 97 ? 10.428 -9.193 -3.473 1.00 69.69 97 TRP A CA 1
ATO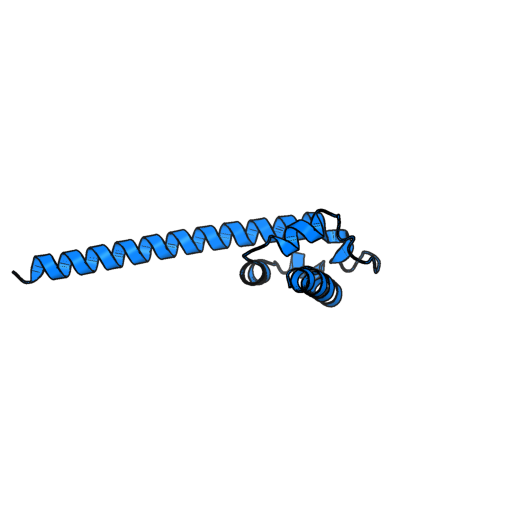M 798 C C . TRP A 1 97 ? 10.703 -8.884 -2.006 1.00 69.69 97 TRP A C 1
ATOM 800 O O . TRP A 1 97 ? 11.568 -9.509 -1.395 1.00 69.69 97 TRP A O 1
ATOM 810 N N . PHE A 1 98 ? 9.947 -7.958 -1.418 1.00 68.06 98 PHE A N 1
ATOM 811 C CA . PHE A 1 98 ? 10.220 -7.496 -0.064 1.00 68.06 98 PHE A CA 1
ATOM 812 C C . PHE A 1 98 ? 9.671 -8.403 1.029 1.00 68.06 98 PHE A C 1
ATOM 814 O O . PHE A 1 98 ? 10.318 -8.525 2.070 1.00 68.06 98 PHE A O 1
ATOM 821 N N . HIS A 1 99 ? 8.562 -9.102 0.787 1.00 62.38 99 HIS A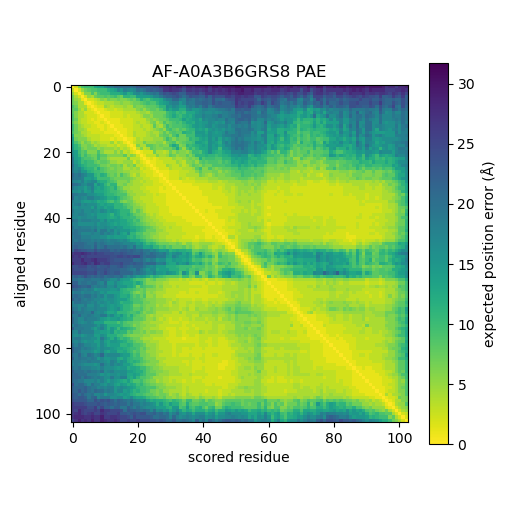 N 1
ATOM 822 C CA . HIS A 1 99 ? 8.036 -10.072 1.744 1.00 62.38 99 HIS A CA 1
ATOM 823 C C . HIS A 1 99 ? 8.831 -11.389 1.732 1.00 62.38 99 HIS A C 1
ATOM 825 O O . HIS A 1 99 ? 8.973 -12.027 2.775 1.00 62.38 99 HIS A O 1
ATOM 831 N N . ARG A 1 100 ? 9.400 -11.788 0.581 1.00 54.38 100 ARG A N 1
ATOM 832 C CA . ARG A 1 100 ? 10.213 -13.012 0.467 1.00 54.38 100 ARG A CA 1
ATOM 833 C C . ARG A 1 100 ? 11.564 -12.910 1.176 1.00 54.38 100 ARG A C 1
ATOM 835 O O . ARG A 1 100 ? 12.038 -13.915 1.677 1.00 54.38 100 ARG A O 1
ATOM 842 N N . SER A 1 101 ? 12.162 -11.723 1.283 1.00 49.12 101 SER A N 1
ATOM 843 C CA . SER A 1 101 ? 13.443 -11.543 1.992 1.00 49.12 101 SER A CA 1
ATOM 844 C C . SER A 1 101 ? 13.355 -11.573 3.529 1.00 49.12 101 SER A C 1
ATOM 846 O O . SER A 1 101 ? 14.329 -11.227 4.195 1.00 49.12 101 SER A O 1
ATOM 848 N N . ARG A 1 102 ? 12.173 -11.842 4.096 1.00 48.72 102 ARG A N 1
ATOM 849 C CA . ARG A 1 102 ? 11.961 -11.980 5.546 1.00 48.72 102 ARG A CA 1
ATOM 850 C C . ARG A 1 102 ? 12.113 -13.436 6.020 1.00 48.72 102 ARG A C 1
ATOM 852 O O . ARG A 1 102 ? 12.131 -13.659 7.227 1.00 48.72 102 ARG A O 1
ATOM 859 N N . LEU A 1 103 ? 12.173 -14.382 5.076 1.00 44.09 103 LEU A N 1
ATOM 860 C CA . LEU A 1 103 ? 12.529 -15.794 5.256 1.00 44.09 103 LEU A CA 1
ATOM 861 C C . LEU A 1 103 ? 14.017 -15.974 4.949 1.00 44.09 103 LEU A C 1
ATOM 863 O O . LEU A 1 103 ? 14.646 -16.784 5.657 1.00 44.09 103 LEU A O 1
#

Secondary structure (DSSP, 8-state):
--HHHHHHHHHHHHHHHHHHHHHHHHHHHHHHHHHHHHHHHSHHHHBTTS--PPPPTTSHHHHHHHH-S-HHHHHHH--HHHHHHB-HHHHHHHHHHHHHTT-

Organism: Triticum aestivum (NCBI:txid4565)

pLDDT: mean 81.2, std 10.85, range [44.09, 93.31]